Protein AF-A0A355BBF6-F1 (afdb_monomer)

Mean predicted aligned error: 4.45 Å

Sequence (84 aa):
ELIYETIPSDIRLKNPIELDPIMTEYEYTNHIRTLGRTNKVFKSYIGLGYHPTIVPAAIQRNIFENPGWYTAYTPYQAEIAQGR

Structure (mmCIF, N/CA/C/O backbone):
data_AF-A0A355BBF6-F1
#
_entry.id   AF-A0A355BBF6-F1
#
loop_
_atom_site.group_PDB
_atom_site.id
_atom_site.type_symbol
_atom_site.label_atom_id
_atom_site.label_alt_id
_atom_site.label_comp_id
_atom_site.label_asym_id
_atom_site.label_entity_id
_atom_site.label_seq_id
_atom_site.pdbx_PDB_ins_code
_atom_site.Cartn_x
_atom_site.Cartn_y
_atom_site.Cartn_z
_atom_site.occupancy
_atom_site.B_iso_or_equiv
_atom_site.auth_seq_id
_atom_site.auth_comp_id
_atom_site.auth_asym_id
_atom_site.auth_atom_id
_atom_site.pdbx_PDB_model_num
ATOM 1 N N . GLU A 1 1 ? -18.851 14.139 24.333 1.00 79.94 1 GLU A N 1
ATOM 2 C CA . GLU A 1 1 ? -19.732 15.181 23.772 1.00 79.94 1 GLU A CA 1
ATOM 3 C C . GLU A 1 1 ? -19.712 15.161 22.242 1.00 79.94 1 GLU A C 1
ATOM 5 O O . GLU A 1 1 ? -20.649 14.612 21.687 1.00 79.94 1 GLU A O 1
ATOM 10 N N . LEU A 1 2 ? -18.606 15.521 21.567 1.00 94.88 2 LEU A N 1
ATOM 11 C CA . LEU A 1 2 ? -18.495 15.579 20.088 1.00 94.88 2 LEU A CA 1
ATOM 12 C C . LEU A 1 2 ? -19.130 14.408 19.307 1.00 94.88 2 LEU A C 1
ATOM 14 O O . LEU A 1 2 ? -20.004 14.620 18.472 1.00 94.88 2 LEU A O 1
ATOM 18 N N . ILE A 1 3 ? -18.718 13.162 19.574 1.00 93.50 3 ILE A N 1
ATOM 19 C CA . ILE A 1 3 ? -19.273 11.981 18.883 1.00 93.50 3 ILE A CA 1
ATOM 20 C C . ILE A 1 3 ? -20.772 11.828 19.159 1.00 93.50 3 ILE A C 1
ATOM 22 O O . ILE A 1 3 ? -21.524 11.423 18.274 1.00 93.50 3 ILE A O 1
ATOM 26 N N . TYR A 1 4 ? -21.202 12.165 20.381 1.00 91.94 4 TYR A N 1
ATOM 27 C CA . TYR A 1 4 ? -22.591 12.047 20.800 1.00 91.94 4 TYR A CA 1
ATOM 28 C C . TYR A 1 4 ? -23.515 13.057 20.118 1.00 91.94 4 TYR A C 1
ATOM 30 O O . TYR A 1 4 ? -24.674 12.725 19.890 1.00 91.94 4 TYR A O 1
ATOM 38 N N . GLU A 1 5 ? -22.978 14.210 19.734 1.00 95.88 5 GLU A N 1
ATOM 39 C CA . GLU A 1 5 ? -23.708 15.300 19.085 1.00 95.88 5 GLU A CA 1
ATOM 40 C C . GLU A 1 5 ? -23.583 15.294 17.552 1.00 95.88 5 GLU A C 1
ATOM 42 O O . GLU A 1 5 ? -24.445 15.839 16.872 1.00 95.88 5 GLU A O 1
ATOM 47 N N . THR A 1 6 ? -22.544 14.659 16.991 1.00 96.94 6 THR A N 1
ATOM 48 C CA . THR A 1 6 ? -22.283 14.666 15.534 1.00 96.94 6 THR A CA 1
ATOM 49 C C . THR A 1 6 ? -22.964 13.514 14.794 1.00 96.94 6 THR A C 1
ATOM 51 O O . THR A 1 6 ? -23.459 13.694 13.685 1.00 96.94 6 THR A O 1
ATOM 54 N N . ILE A 1 7 ? -22.959 12.305 15.367 1.00 95.12 7 ILE A N 1
ATOM 55 C CA . ILE A 1 7 ? -23.430 11.095 14.675 1.00 95.12 7 ILE A CA 1
ATOM 56 C C . ILE A 1 7 ? -24.814 10.722 15.213 1.00 95.12 7 ILE A C 1
ATOM 58 O O . ILE A 1 7 ? -24.908 10.461 16.402 1.00 95.12 7 ILE A O 1
ATOM 62 N N . PRO A 1 8 ? -25.889 10.614 14.424 1.00 95.75 8 PRO A N 1
ATOM 63 C CA . PRO A 1 8 ? -27.191 10.171 14.940 1.00 95.75 8 PRO A CA 1
ATOM 64 C C . PRO A 1 8 ? -27.110 8.822 15.678 1.00 9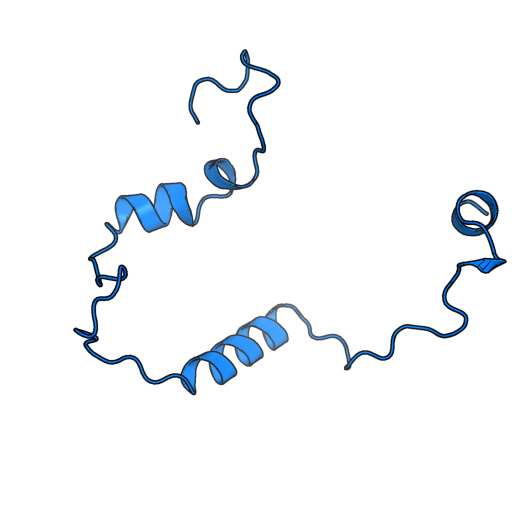5.75 8 PRO A C 1
ATOM 66 O O . PRO A 1 8 ? -26.382 7.924 15.260 1.00 95.75 8 PRO A O 1
ATOM 69 N N . SER A 1 9 ? -27.777 8.691 16.829 1.00 93.31 9 SER A N 1
ATOM 70 C CA . SER A 1 9 ? -27.624 7.531 17.728 1.00 93.31 9 SER A CA 1
ATOM 71 C C . SER A 1 9 ? -28.239 6.237 17.187 1.00 93.31 9 SER A C 1
ATOM 73 O O . SER A 1 9 ? -27.789 5.151 17.547 1.00 93.31 9 SER A O 1
ATOM 75 N N . ASP A 1 10 ? -29.231 6.349 16.310 1.00 95.88 10 ASP A N 1
ATOM 76 C CA . ASP A 1 10 ? -29.971 5.259 15.672 1.00 95.88 10 ASP A CA 1
ATOM 77 C C . ASP A 1 10 ? -29.149 4.479 14.635 1.00 95.88 10 ASP A C 1
ATOM 79 O O . ASP A 1 10 ? -29.407 3.293 14.426 1.00 95.88 10 ASP A O 1
ATOM 83 N N . ILE A 1 11 ? -28.127 5.107 14.043 1.00 95.56 11 ILE A N 1
ATOM 84 C CA . ILE A 1 11 ? -27.228 4.479 13.060 1.00 95.56 11 ILE A CA 1
ATOM 85 C C . ILE A 1 11 ? -25.878 4.035 13.637 1.00 95.56 11 ILE A C 1
ATOM 87 O O . ILE A 1 11 ? -25.041 3.495 12.910 1.00 95.56 11 ILE A O 1
ATOM 91 N N . ARG A 1 12 ? -25.617 4.266 14.929 1.00 94.06 12 ARG A N 1
ATOM 92 C CA . ARG A 1 12 ? -24.342 3.864 15.538 1.00 94.06 12 ARG A CA 1
ATOM 93 C C . ARG A 1 12 ? -24.282 2.361 15.760 1.00 94.06 12 ARG A C 1
ATOM 95 O O . ARG A 1 12 ? -25.266 1.720 16.128 1.00 94.06 12 ARG A O 1
ATOM 102 N N . LEU A 1 13 ? -23.078 1.813 15.614 1.00 95.12 13 LEU A N 1
ATOM 103 C CA . LEU A 1 13 ? -22.792 0.442 16.019 1.00 95.12 13 LEU A CA 1
ATOM 104 C C . LEU A 1 13 ? -23.102 0.267 17.511 1.00 95.12 13 LEU A C 1
ATOM 106 O O . LEU A 1 13 ? -22.610 1.016 18.353 1.00 95.12 13 LEU A O 1
ATOM 110 N N . LYS A 1 14 ? -23.934 -0.731 17.822 1.00 93.44 14 LYS A N 1
ATOM 111 C CA . LYS A 1 14 ? -24.354 -1.047 19.198 1.00 93.44 14 LYS A CA 1
ATOM 112 C C . LYS A 1 14 ? -23.282 -1.802 19.979 1.00 93.44 14 LYS A C 1
ATOM 114 O O . LYS A 1 14 ? -23.217 -1.682 21.195 1.00 93.44 14 LYS A O 1
ATOM 119 N N . ASN A 1 15 ? -22.460 -2.562 19.264 1.00 95.31 15 ASN A N 1
ATOM 120 C CA . ASN A 1 15 ? -21.342 -3.316 19.808 1.00 95.31 15 ASN A CA 1
ATOM 121 C C . ASN A 1 15 ? -20.046 -2.826 19.150 1.00 95.31 15 ASN A C 1
ATOM 123 O O . ASN A 1 15 ? -20.088 -2.390 17.994 1.00 95.31 15 ASN A O 1
ATOM 127 N N . PRO A 1 16 ? -18.902 -2.908 19.846 1.00 94.06 16 PRO A N 1
ATOM 128 C CA . PRO A 1 16 ? -17.601 -2.692 19.229 1.00 94.06 16 PRO A CA 1
ATOM 129 C C . PRO A 1 16 ? -17.371 -3.636 18.045 1.00 94.06 16 PRO A C 1
ATOM 131 O O . PRO A 1 16 ? -17.958 -4.717 17.974 1.00 94.06 16 PRO 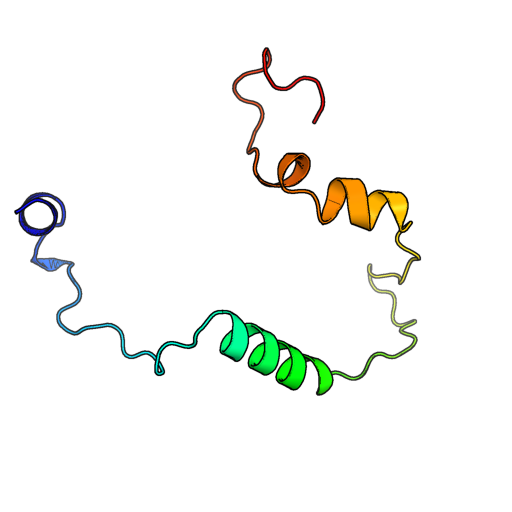A O 1
ATOM 134 N N . ILE A 1 17 ? -16.494 -3.230 17.129 1.00 96.62 17 ILE A N 1
ATOM 135 C CA . ILE A 1 17 ? -16.035 -4.108 16.051 1.00 96.62 17 ILE A CA 1
ATOM 136 C C . ILE A 1 17 ? -15.221 -5.239 16.685 1.00 96.62 17 ILE A C 1
ATOM 138 O O . ILE A 1 17 ? -14.295 -4.978 17.453 1.00 96.62 17 ILE A O 1
ATOM 142 N N . GLU A 1 18 ? -15.572 -6.480 16.366 1.00 96.31 18 GLU A N 1
ATOM 143 C CA . GLU A 1 18 ? -14.807 -7.656 16.767 1.00 96.31 18 GLU A CA 1
ATOM 144 C C . GLU A 1 18 ? -13.557 -7.752 15.887 1.00 96.31 18 GLU A C 1
ATOM 146 O O . GLU A 1 18 ? -13.649 -7.969 14.679 1.00 96.31 18 GLU A O 1
ATOM 151 N N . LEU A 1 19 ? -12.395 -7.506 16.488 1.00 95.88 19 LEU A N 1
ATOM 152 C CA . LEU A 1 19 ? -11.096 -7.525 15.826 1.00 95.88 19 LEU A CA 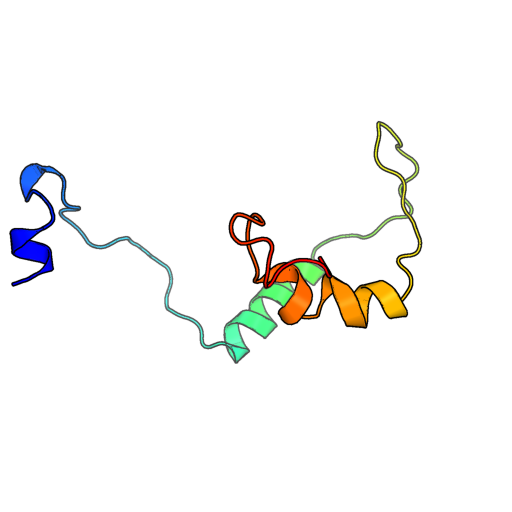1
ATOM 153 C C . LEU A 1 19 ? -10.131 -8.394 16.626 1.00 95.88 19 LEU A C 1
ATOM 155 O O . LEU A 1 19 ? -10.233 -8.488 17.852 1.00 95.88 19 LEU A O 1
ATOM 159 N N . ASP A 1 20 ? -9.163 -8.969 15.920 1.00 95.50 20 ASP A N 1
ATOM 160 C CA . ASP A 1 20 ? -8.023 -9.629 16.543 1.00 95.50 20 ASP A CA 1
ATOM 161 C C . ASP A 1 20 ? -7.224 -8.651 17.428 1.00 95.50 20 ASP A C 1
ATOM 163 O O . ASP A 1 20 ? -7.301 -7.427 17.251 1.00 95.50 20 ASP A O 1
ATOM 167 N N . PRO A 1 21 ? -6.424 -9.168 18.378 1.00 95.50 21 PRO A N 1
ATOM 168 C CA . PRO A 1 21 ? -5.558 -8.338 19.201 1.00 95.50 21 PRO A CA 1
ATOM 169 C C . PRO A 1 21 ? -4.648 -7.440 18.359 1.00 95.50 21 PRO A C 1
ATOM 171 O O . PRO A 1 21 ? -4.105 -7.853 17.332 1.00 95.50 21 PRO A O 1
ATOM 174 N N . ILE A 1 22 ? -4.446 -6.210 18.832 1.00 96.69 22 ILE A N 1
ATOM 175 C CA . ILE A 1 22 ? -3.533 -5.267 18.188 1.00 96.69 22 ILE A CA 1
ATOM 176 C C . ILE A 1 22 ? -2.112 -5.840 18.129 1.00 96.69 22 ILE A C 1
ATOM 178 O O . ILE A 1 22 ? -1.654 -6.499 19.061 1.00 96.69 22 ILE A O 1
ATOM 182 N N . MET A 1 23 ? -1.404 -5.539 17.045 1.00 98.06 23 MET A N 1
ATOM 183 C CA . MET A 1 23 ? 0.021 -5.823 16.897 1.00 98.06 23 MET A CA 1
ATOM 184 C C . MET A 1 23 ? 0.805 -4.515 16.935 1.00 98.06 23 MET A C 1
ATOM 186 O O . MET A 1 23 ? 0.372 -3.498 16.390 1.00 98.06 23 MET A O 1
ATOM 190 N N . THR A 1 24 ? 1.989 -4.544 17.533 1.00 98.44 24 THR A N 1
ATOM 191 C CA . THR A 1 24 ? 2.988 -3.486 17.362 1.00 98.44 24 THR A CA 1
ATOM 192 C C . THR A 1 24 ? 3.476 -3.431 15.911 1.00 98.44 24 THR A C 1
ATOM 194 O O . THR A 1 24 ? 3.363 -4.400 15.157 1.00 98.44 24 THR A O 1
ATOM 197 N N . GLU A 1 25 ? 4.086 -2.315 15.506 1.00 98.31 25 GLU A N 1
ATOM 198 C CA . GLU A 1 25 ? 4.667 -2.163 14.162 1.00 98.31 25 GLU A CA 1
ATOM 199 C C . GLU A 1 25 ? 5.678 -3.276 13.831 1.00 98.31 25 GLU A C 1
ATOM 201 O O . GLU A 1 25 ? 5.696 -3.821 12.721 1.00 98.31 25 GLU A O 1
ATOM 206 N N . TYR A 1 26 ? 6.494 -3.656 14.818 1.00 98.31 26 TYR A N 1
ATOM 207 C CA . TYR A 1 26 ? 7.483 -4.720 14.678 1.00 98.31 26 TYR A CA 1
ATOM 208 C C . TYR A 1 26 ? 6.829 -6.095 14.488 1.00 98.31 26 TYR A C 1
ATOM 210 O O . TYR A 1 26 ? 7.205 -6.843 13.579 1.00 98.31 26 TYR A O 1
ATOM 218 N N . GLU A 1 27 ? 5.833 -6.422 15.316 1.00 98.19 27 GLU A N 1
ATOM 219 C CA . GLU A 1 27 ? 5.075 -7.672 15.207 1.00 98.19 27 GLU A CA 1
ATOM 220 C C . GLU A 1 27 ? 4.370 -7.765 13.857 1.00 98.19 27 GLU A C 1
ATOM 222 O O . GLU A 1 27 ? 4.524 -8.768 13.158 1.00 98.19 27 GLU A O 1
ATOM 227 N N . TYR A 1 28 ? 3.688 -6.696 13.442 1.00 97.94 28 TYR A N 1
ATOM 228 C CA . TYR A 1 28 ? 2.980 -6.653 12.169 1.00 97.94 28 TYR A CA 1
ATOM 229 C C . TYR A 1 28 ? 3.929 -6.828 10.975 1.00 97.94 28 TYR A C 1
ATOM 231 O O . TYR A 1 28 ? 3.669 -7.633 10.079 1.00 97.94 28 TYR A O 1
ATOM 239 N N . THR A 1 29 ? 5.082 -6.150 10.989 1.00 98.19 29 THR A N 1
ATOM 240 C CA . THR A 1 29 ? 6.099 -6.275 9.933 1.00 98.19 29 THR A CA 1
ATOM 241 C C . THR A 1 29 ? 6.605 -7.715 9.796 1.00 98.19 29 THR A C 1
ATOM 243 O O . THR A 1 29 ? 6.797 -8.216 8.684 1.00 98.19 29 THR A O 1
ATOM 246 N N . ASN A 1 30 ? 6.812 -8.414 10.914 1.00 98.12 30 ASN A N 1
ATOM 247 C CA . ASN A 1 30 ? 7.233 -9.815 10.894 1.00 98.12 30 ASN A CA 1
ATOM 248 C C . ASN A 1 30 ? 6.101 -10.761 10.482 1.00 98.12 30 ASN A C 1
ATOM 250 O O . ASN A 1 30 ? 6.339 -11.710 9.724 1.00 98.12 30 ASN A O 1
ATOM 254 N N . HIS A 1 31 ? 4.881 -10.489 10.943 1.00 97.75 31 HIS A N 1
ATOM 255 C CA . HIS A 1 31 ? 3.689 -11.248 10.597 1.00 97.75 31 HIS A CA 1
ATOM 256 C C . HIS A 1 31 ? 3.449 -11.228 9.081 1.00 97.75 31 HIS A C 1
ATOM 258 O O . HIS A 1 31 ? 3.442 -12.283 8.441 1.00 97.75 31 HIS A O 1
ATOM 264 N N . ILE A 1 32 ? 3.378 -10.036 8.475 1.00 97.75 32 ILE A N 1
ATOM 265 C CA . ILE A 1 32 ? 3.094 -9.897 7.042 1.00 97.75 32 ILE A CA 1
ATOM 266 C C . ILE A 1 32 ? 4.226 -10.455 6.169 1.00 97.75 32 ILE A C 1
ATOM 268 O O . ILE A 1 32 ? 3.973 -11.058 5.126 1.00 97.75 32 ILE A O 1
ATOM 272 N N . ARG A 1 33 ? 5.485 -10.348 6.621 1.00 97.88 33 ARG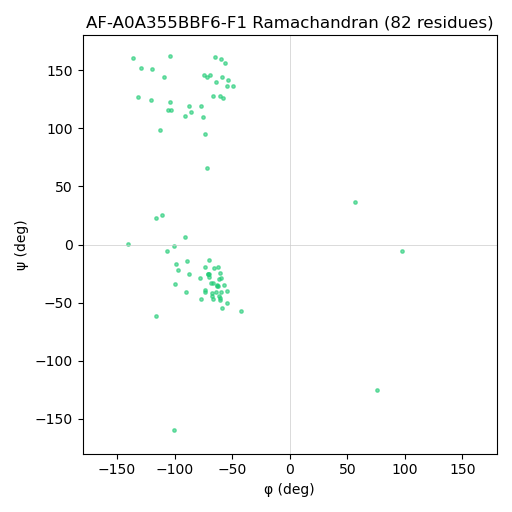 A N 1
ATOM 273 C CA . ARG A 1 33 ? 6.635 -10.969 5.945 1.00 97.88 33 ARG A CA 1
ATOM 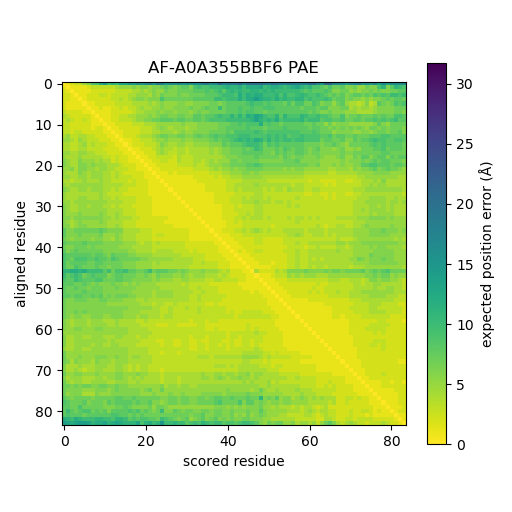274 C C . ARG A 1 33 ? 6.530 -12.493 5.940 1.00 97.88 33 ARG A C 1
ATOM 276 O O . ARG A 1 33 ? 6.867 -13.124 4.940 1.00 97.88 33 ARG A O 1
ATOM 283 N N . THR A 1 34 ? 6.087 -13.083 7.046 1.00 98.00 34 THR A N 1
ATOM 284 C CA . THR A 1 34 ? 5.904 -14.536 7.160 1.00 98.00 34 THR A CA 1
ATOM 285 C C . THR A 1 34 ? 4.770 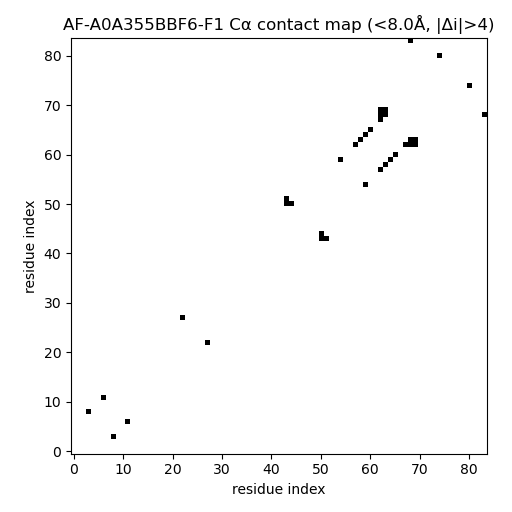-15.009 6.260 1.00 98.00 34 THR A C 1
ATOM 287 O O . THR A 1 34 ? 4.957 -15.961 5.505 1.00 98.00 34 THR A O 1
ATOM 290 N N . LEU A 1 35 ? 3.643 -14.293 6.255 1.00 98.06 35 LEU A N 1
ATOM 291 C CA . LEU A 1 35 ? 2.520 -14.591 5.371 1.00 98.06 35 LEU A CA 1
ATOM 292 C C . LEU A 1 35 ? 2.920 -14.485 3.893 1.00 98.06 35 LEU A C 1
ATOM 294 O O . LEU A 1 35 ? 2.668 -15.402 3.115 1.00 98.06 35 LEU A O 1
ATOM 298 N N . GLY A 1 36 ? 3.627 -13.418 3.511 1.00 97.94 36 GLY A N 1
ATOM 299 C CA . GLY A 1 36 ? 4.080 -13.207 2.135 1.00 97.94 36 GLY A CA 1
ATOM 300 C C . GLY A 1 36 ? 4.996 -14.316 1.601 1.00 97.94 36 GLY A C 1
ATOM 301 O O . GLY A 1 36 ? 4.971 -14.604 0.407 1.00 97.94 36 GLY A O 1
ATOM 302 N N . ARG A 1 37 ? 5.756 -14.997 2.472 1.00 97.50 37 ARG A N 1
ATOM 303 C CA . ARG A 1 37 ? 6.623 -16.135 2.100 1.00 97.50 37 ARG A CA 1
ATOM 304 C C . ARG A 1 37 ? 5.860 -17.398 1.702 1.00 97.50 37 ARG A C 1
ATOM 306 O O . ARG A 1 37 ? 6.469 -18.309 1.152 1.00 97.50 37 ARG A O 1
ATOM 313 N N . THR A 1 38 ? 4.558 -17.468 1.967 1.00 98.31 38 THR A N 1
ATOM 314 C CA . THR A 1 38 ? 3.724 -18.595 1.520 1.00 98.31 38 THR A CA 1
ATOM 315 C C . THR A 1 38 ? 3.440 -18.545 0.013 1.00 98.31 38 THR A C 1
ATOM 317 O O . THR A 1 38 ? 3.143 -19.577 -0.594 1.00 98.31 38 THR A O 1
ATOM 320 N N . ASN A 1 39 ? 3.596 -17.373 -0.615 1.00 98.19 39 ASN A N 1
ATOM 321 C CA . ASN A 1 39 ? 3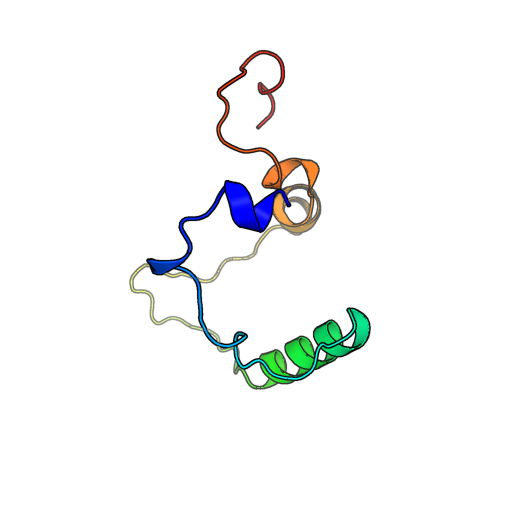.422 -17.191 -2.052 1.00 98.19 39 ASN A CA 1
ATOM 322 C C . ASN A 1 39 ? 4.564 -17.837 -2.852 1.00 98.19 39 ASN A C 1
ATOM 324 O O . ASN A 1 39 ? 5.734 -17.780 -2.471 1.00 98.19 39 ASN A O 1
ATOM 328 N N . LYS A 1 40 ? 4.232 -18.394 -4.023 1.00 97.69 40 LYS A N 1
ATOM 329 C CA . LYS A 1 40 ? 5.205 -18.956 -4.973 1.00 97.69 40 LYS A CA 1
ATOM 330 C C . LYS A 1 40 ? 5.364 -18.026 -6.171 1.00 97.69 40 LYS A C 1
ATOM 332 O O . LYS A 1 40 ? 4.425 -17.834 -6.938 1.00 97.69 40 LYS A O 1
ATOM 337 N N . VAL A 1 41 ? 6.560 -17.469 -6.340 1.00 96.25 41 VAL A N 1
ATOM 338 C CA . VAL A 1 41 ? 6.880 -16.577 -7.462 1.00 96.25 41 VAL A CA 1
ATOM 339 C C . VAL A 1 41 ? 7.439 -17.405 -8.620 1.00 96.25 41 VAL A C 1
ATOM 341 O O . VAL A 1 41 ? 8.541 -17.942 -8.530 1.00 96.25 41 VAL A O 1
ATOM 344 N N . PHE A 1 42 ? 6.674 -17.514 -9.707 1.00 97.50 42 PHE A N 1
ATOM 345 C CA . PHE A 1 42 ? 7.069 -18.225 -10.926 1.00 97.50 42 PHE A CA 1
ATOM 346 C C . PHE A 1 42 ? 7.475 -17.256 -12.039 1.00 97.50 42 PHE A C 1
ATOM 348 O O . PHE A 1 42 ? 7.102 -16.083 -12.042 1.00 97.50 42 PHE A O 1
ATOM 355 N N . LYS A 1 43 ? 8.191 -17.773 -13.043 1.00 97.00 43 LYS A N 1
ATOM 356 C CA . LYS A 1 43 ? 8.310 -17.094 -14.338 1.00 97.00 43 LYS A CA 1
ATOM 357 C C . LYS A 1 43 ? 6.985 -17.249 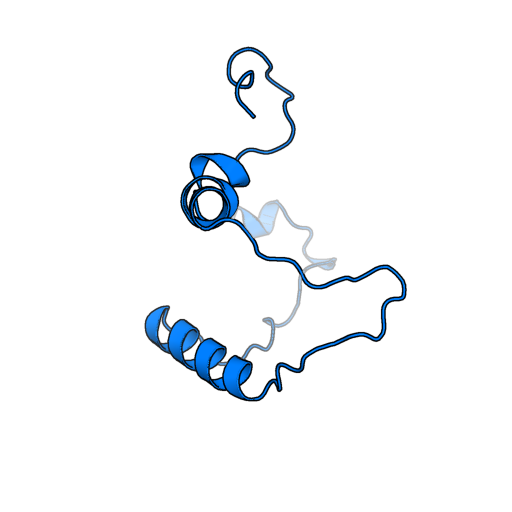-15.082 1.00 97.00 43 LYS A C 1
ATOM 359 O O . LYS A 1 43 ? 6.734 -18.278 -15.704 1.00 97.00 43 LYS A O 1
ATOM 364 N N . SER A 1 44 ? 6.126 -16.246 -14.961 1.00 96.88 44 SER A N 1
ATOM 365 C CA . SER A 1 44 ? 4.793 -16.264 -15.558 1.00 96.88 44 SER A CA 1
ATOM 366 C C . SER A 1 44 ? 4.823 -15.743 -16.994 1.00 96.88 44 SER A C 1
ATOM 368 O O . SER A 1 44 ? 5.144 -14.581 -17.230 1.00 96.88 44 SER A O 1
ATOM 370 N N . TYR A 1 45 ? 4.425 -16.597 -17.940 1.00 97.12 45 TYR A N 1
ATOM 371 C CA . TYR A 1 45 ? 4.244 -16.261 -19.362 1.00 97.12 45 TYR A CA 1
ATOM 372 C C . TYR A 1 45 ? 2.785 -16.413 -19.819 1.00 97.12 45 TYR A C 1
ATOM 374 O O . TYR A 1 45 ? 2.516 -16.611 -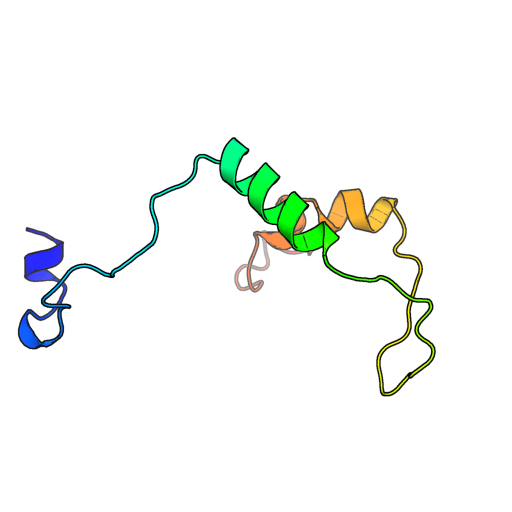20.996 1.00 97.12 45 TYR A O 1
ATOM 382 N N . ILE A 1 46 ? 1.840 -16.342 -18.877 1.00 97.81 46 ILE A N 1
ATOM 383 C CA . ILE A 1 46 ? 0.398 -16.475 -19.141 1.00 97.81 46 ILE A CA 1
ATOM 384 C C . ILE A 1 46 ? -0.098 -15.341 -20.056 1.00 97.81 46 ILE A C 1
ATOM 386 O O . ILE A 1 46 ? -0.946 -15.562 -20.915 1.00 97.81 46 ILE A O 1
ATOM 390 N N . GLY A 1 47 ? 0.452 -14.132 -19.901 1.00 95.81 47 GLY A N 1
ATOM 391 C CA . GLY A 1 47 ? 0.055 -12.960 -20.678 1.00 95.81 47 GLY A CA 1
ATOM 392 C C . GLY A 1 47 ? -1.277 -12.384 -20.199 1.00 95.81 47 GLY A C 1
ATOM 393 O O . GLY A 1 47 ? -1.421 -12.058 -19.024 1.00 95.81 47 GLY A O 1
ATOM 394 N N . LEU A 1 48 ? -2.239 -12.236 -21.116 1.00 97.06 48 LEU A N 1
ATOM 395 C CA . LEU A 1 48 ? -3.579 -11.687 -20.846 1.00 97.06 48 LEU A CA 1
ATOM 396 C C . LEU A 1 48 ? -3.570 -10.274 -20.225 1.00 97.06 48 LEU A C 1
ATOM 398 O O . LEU A 1 48 ? -4.397 -9.953 -19.378 1.00 97.06 48 LEU A O 1
ATOM 402 N N . GLY A 1 49 ? -2.631 -9.425 -20.651 1.00 97.31 49 GLY A N 1
ATOM 403 C CA . GLY A 1 49 ? -2.536 -8.027 -20.212 1.00 97.31 49 GLY A CA 1
ATOM 404 C C . GLY A 1 49 ? -1.533 -7.768 -19.086 1.00 97.31 49 GLY A C 1
ATOM 405 O O . GLY A 1 49 ? -1.267 -6.608 -18.783 1.00 97.31 49 GLY A O 1
ATOM 406 N N . TYR A 1 50 ? -0.915 -8.810 -18.517 1.00 97.69 50 TYR A N 1
ATOM 407 C CA . TYR A 1 50 ? 0.150 -8.668 -17.521 1.00 97.69 50 TYR A CA 1
ATOM 408 C C . TYR A 1 50 ? 1.440 -9.332 -17.999 1.00 97.69 50 TYR A C 1
ATOM 410 O O . TYR A 1 50 ? 1.478 -10.525 -18.308 1.00 97.69 50 TYR A O 1
ATOM 418 N N . HIS A 1 51 ? 2.520 -8.551 -18.022 1.00 97.75 51 HIS A N 1
ATOM 419 C CA . HIS A 1 51 ? 3.839 -8.998 -18.456 1.00 97.75 51 HIS A CA 1
ATOM 420 C C . HIS A 1 51 ? 4.891 -8.571 -17.424 1.00 97.75 51 HIS A C 1
ATOM 422 O O . HIS A 1 51 ? 4.937 -7.392 -17.066 1.00 97.75 51 HIS A O 1
ATOM 428 N N . PRO A 1 52 ? 5.727 -9.497 -16.917 1.00 96.62 52 PRO A N 1
ATOM 429 C CA . PRO A 1 52 ? 6.762 -9.148 -15.953 1.00 96.62 52 PRO A CA 1
ATOM 430 C C . PRO A 1 52 ? 7.784 -8.196 -16.584 1.00 96.62 52 PRO A C 1
ATOM 432 O O . PRO A 1 52 ? 8.183 -8.370 -17.734 1.00 96.62 52 PRO A O 1
ATOM 435 N N . THR A 1 53 ? 8.227 -7.207 -15.811 1.00 97.25 53 THR A N 1
ATOM 436 C CA . THR A 1 53 ? 9.222 -6.217 -16.232 1.00 97.25 53 THR A CA 1
ATOM 437 C C . THR A 1 53 ? 10.255 -5.990 -15.135 1.00 97.25 53 THR A C 1
ATOM 439 O O . THR A 1 53 ? 10.018 -6.300 -13.965 1.00 97.25 53 THR A O 1
ATOM 442 N N . ILE A 1 54 ? 11.407 -5.444 -15.514 1.00 97.88 54 ILE A N 1
ATOM 443 C CA . ILE A 1 54 ? 12.408 -4.970 -14.563 1.00 97.88 54 ILE A CA 1
ATOM 444 C C . ILE A 1 54 ? 12.030 -3.540 -14.187 1.00 97.88 54 ILE A C 1
ATOM 446 O O . ILE A 1 54 ? 12.094 -2.641 -15.023 1.00 97.88 54 ILE A O 1
ATOM 450 N N . VAL A 1 55 ? 11.655 -3.326 -12.927 1.00 98.06 55 VAL A N 1
ATOM 451 C CA . VAL A 1 55 ? 11.448 -1.979 -12.386 1.00 98.06 55 VAL A CA 1
ATOM 452 C C . VAL A 1 55 ? 12.822 -1.361 -12.107 1.00 98.06 55 VAL A C 1
ATOM 454 O O . VAL A 1 55 ? 13.579 -1.925 -11.313 1.00 98.06 55 VAL A O 1
ATOM 457 N N . PRO A 1 56 ? 13.195 -0.229 -12.734 1.00 98.56 56 PRO A N 1
ATOM 458 C CA . PRO A 1 56 ? 14.484 0.397 -12.470 1.00 98.56 56 PRO A CA 1
ATOM 459 C C . PRO A 1 56 ? 14.609 0.804 -11.000 1.00 98.56 56 PRO A C 1
ATOM 461 O O . PRO A 1 56 ? 13.765 1.536 -10.479 1.00 98.56 56 PRO A O 1
ATOM 464 N N . ALA A 1 57 ? 15.693 0.386 -10.342 1.00 98.44 57 ALA A N 1
ATOM 465 C CA . ALA A 1 57 ? 15.900 0.627 -8.912 1.00 98.44 57 ALA A CA 1
ATOM 466 C C . ALA A 1 57 ? 15.857 2.122 -8.543 1.00 98.44 57 ALA A C 1
ATOM 468 O O . ALA A 1 57 ? 15.328 2.490 -7.497 1.00 98.44 57 ALA A O 1
ATOM 469 N N . ALA A 1 58 ? 16.350 2.996 -9.429 1.00 98.50 58 ALA A N 1
ATOM 470 C CA . ALA A 1 58 ? 16.291 4.442 -9.232 1.00 98.50 58 ALA A CA 1
ATOM 471 C C . ALA A 1 58 ? 14.847 4.980 -9.179 1.00 98.50 58 ALA A C 1
ATOM 473 O O . ALA A 1 58 ? 14.581 5.898 -8.409 1.00 98.50 58 ALA A O 1
ATOM 474 N N . ILE A 1 59 ? 13.914 4.401 -9.943 1.00 98.50 59 ILE A N 1
ATOM 475 C CA . ILE A 1 59 ? 12.493 4.784 -9.922 1.00 98.50 59 ILE A CA 1
ATOM 476 C C . ILE A 1 59 ? 11.812 4.197 -8.687 1.00 98.50 59 ILE A C 1
ATOM 478 O O . ILE A 1 59 ? 11.123 4.920 -7.969 1.00 98.50 59 ILE A O 1
ATOM 482 N N . GLN A 1 60 ? 12.045 2.909 -8.406 1.00 98.56 60 GLN A N 1
ATOM 483 C CA . GLN A 1 60 ? 11.484 2.255 -7.225 1.00 98.56 60 GLN A CA 1
ATOM 484 C C . GLN A 1 60 ? 11.844 3.033 -5.952 1.00 98.56 60 GLN A C 1
ATOM 486 O O . GLN A 1 60 ? 10.963 3.395 -5.178 1.00 98.56 60 GLN A O 1
ATOM 491 N N . ARG A 1 61 ? 13.129 3.352 -5.767 1.00 98.50 61 ARG A N 1
ATOM 492 C CA . ARG A 1 61 ? 13.607 3.967 -4.530 1.00 98.50 61 ARG A CA 1
ATOM 493 C C . ARG A 1 61 ? 13.221 5.438 -4.383 1.00 98.50 61 ARG A C 1
ATOM 495 O O . ARG A 1 61 ? 12.898 5.865 -3.280 1.00 98.50 61 ARG A O 1
ATOM 502 N N . ASN A 1 62 ? 13.298 6.219 -5.463 1.00 98.38 62 ASN A N 1
ATOM 503 C CA . ASN A 1 62 ? 13.195 7.682 -5.372 1.00 98.38 62 ASN A CA 1
ATOM 504 C C . ASN A 1 62 ? 11.804 8.235 -5.700 1.00 98.38 62 ASN A C 1
ATOM 506 O O . ASN A 1 62 ? 11.535 9.386 -5.352 1.00 98.38 62 ASN A O 1
ATOM 510 N N . ILE A 1 63 ? 10.944 7.439 -6.344 1.00 98.06 63 ILE A N 1
ATOM 511 C CA . ILE A 1 63 ? 9.570 7.822 -6.689 1.00 98.06 63 ILE A CA 1
ATOM 512 C C . ILE A 1 63 ? 8.582 6.923 -5.942 1.00 98.06 63 ILE A C 1
ATOM 514 O O . ILE A 1 63 ? 7.836 7.411 -5.101 1.00 98.06 63 ILE A O 1
ATOM 518 N N . PHE A 1 64 ? 8.603 5.608 -6.186 1.00 98.38 64 PHE A N 1
ATOM 519 C CA . PHE A 1 64 ? 7.580 4.699 -5.646 1.00 98.38 64 PHE A CA 1
ATOM 520 C C . PHE A 1 64 ? 7.632 4.558 -4.115 1.00 98.38 64 PHE A C 1
ATOM 522 O O . PHE A 1 64 ? 6.598 4.578 -3.459 1.00 98.38 64 PHE A O 1
ATOM 529 N N . GLU A 1 65 ? 8.829 4.460 -3.534 1.00 98.50 65 GLU A N 1
ATOM 530 C CA . GLU A 1 65 ? 9.039 4.353 -2.080 1.00 98.50 65 GLU A CA 1
ATOM 531 C C . GLU A 1 65 ? 9.224 5.717 -1.387 1.00 98.50 65 GLU A C 1
ATOM 533 O O . GLU A 1 65 ? 9.540 5.768 -0.198 1.00 98.50 65 GLU A O 1
ATOM 538 N N . ASN A 1 66 ? 9.043 6.832 -2.105 1.00 98.31 66 ASN A N 1
ATOM 539 C CA . ASN A 1 66 ? 9.252 8.174 -1.569 1.00 98.31 66 ASN A CA 1
ATOM 540 C C . ASN A 1 66 ? 7.916 8.867 -1.238 1.00 98.31 66 ASN A C 1
ATOM 542 O O . ASN A 1 66 ? 7.166 9.205 -2.159 1.00 98.31 66 ASN A O 1
ATOM 546 N N . PRO A 1 67 ? 7.628 9.176 0.042 1.00 98.06 67 PRO A N 1
ATOM 547 C CA . PRO A 1 67 ? 6.372 9.816 0.427 1.00 98.06 67 PRO A CA 1
ATOM 548 C C . PRO A 1 67 ? 6.154 11.185 -0.224 1.00 98.06 67 PRO A C 1
ATOM 550 O O . PRO A 1 67 ? 5.006 11.576 -0.416 1.00 98.06 67 PRO A O 1
ATOM 553 N N . GLY A 1 68 ? 7.210 11.895 -0.638 1.00 97.25 68 GLY A N 1
ATOM 554 C CA . GLY A 1 68 ? 7.073 13.161 -1.368 1.00 97.25 68 GLY A CA 1
ATOM 555 C C . GLY A 1 68 ? 6.366 13.027 -2.723 1.00 97.25 68 GLY A C 1
ATOM 556 O O . GLY A 1 68 ? 5.843 14.016 -3.227 1.00 97.25 68 GLY A O 1
ATOM 557 N N . TRP A 1 69 ? 6.312 11.815 -3.286 1.00 97.62 69 TRP A N 1
ATOM 558 C CA . TRP A 1 69 ? 5.663 11.531 -4.567 1.00 97.62 69 TRP A CA 1
ATOM 559 C C . TRP A 1 69 ? 4.261 10.929 -4.431 1.00 97.62 69 TRP A C 1
ATOM 561 O O . TRP A 1 69 ? 3.408 11.234 -5.258 1.00 97.62 69 TRP A O 1
ATOM 571 N N . TYR A 1 70 ? 3.993 10.105 -3.409 1.00 97.31 70 TYR A N 1
ATOM 572 C CA . TYR A 1 70 ? 2.713 9.380 -3.300 1.00 97.31 70 TYR A CA 1
ATOM 573 C C . TYR A 1 70 ? 1.745 9.904 -2.228 1.00 97.31 70 TYR A C 1
ATOM 575 O O . TYR A 1 70 ? 0.630 9.397 -2.127 1.00 97.31 70 TYR A O 1
ATOM 583 N N . THR A 1 71 ? 2.140 10.877 -1.400 1.00 97.94 71 THR A N 1
ATOM 584 C CA . THR A 1 71 ? 1.242 11.428 -0.360 1.00 97.94 71 THR A CA 1
ATOM 585 C C . THR A 1 71 ? 0.368 12.577 -0.858 1.00 97.94 71 THR A C 1
ATOM 587 O O . THR A 1 71 ? -0.709 12.804 -0.308 1.00 97.94 71 THR A O 1
ATOM 590 N N . ALA A 1 72 ? 0.800 13.299 -1.896 1.00 96.38 72 ALA A N 1
ATOM 591 C CA . ALA A 1 72 ? -0.016 14.330 -2.526 1.00 96.38 72 ALA A CA 1
ATOM 592 C C . ALA A 1 72 ? -1.200 13.704 -3.284 1.00 96.38 72 ALA A C 1
ATOM 594 O O . ALA A 1 72 ? -1.082 12.627 -3.866 1.00 96.38 72 ALA A O 1
ATOM 595 N N . TYR A 1 73 ? -2.337 14.404 -3.304 1.00 95.88 73 TYR A N 1
ATOM 596 C CA . TYR A 1 73 ? -3.523 13.991 -4.059 1.00 95.88 73 TYR A CA 1
ATOM 597 C C . TYR A 1 73 ? -3.643 14.766 -5.384 1.00 95.88 73 TYR A C 1
ATOM 599 O O . TYR A 1 73 ? -2.669 15.324 -5.898 1.00 95.88 73 TYR A O 1
ATOM 607 N N . THR A 1 74 ? -4.848 14.806 -5.955 1.00 97.06 74 THR A N 1
ATOM 608 C CA . THR A 1 74 ? -5.158 15.520 -7.193 1.00 97.06 74 THR A CA 1
ATOM 609 C C . THR A 1 74 ? -4.647 16.968 -7.166 1.00 97.06 74 THR A C 1
ATOM 611 O O . THR A 1 74 ? -4.836 17.671 -6.167 1.00 97.06 74 THR A O 1
ATOM 614 N N . PRO A 1 75 ? -4.026 17.455 -8.259 1.00 95.12 75 PRO A N 1
ATOM 615 C CA . PRO A 1 75 ? -3.520 18.819 -8.354 1.00 95.12 75 PRO A CA 1
ATOM 616 C C . PRO A 1 75 ? -4.567 19.922 -8.480 1.00 95.12 75 PRO A C 1
ATOM 618 O O . PRO A 1 75 ? -4.587 20.657 -9.457 1.00 95.12 75 PRO A O 1
ATOM 621 N N . TYR A 1 76 ? -5.376 20.117 -7.439 1.00 96.25 76 TYR A N 1
ATOM 622 C CA . TYR A 1 76 ? -6.315 21.241 -7.368 1.00 96.25 76 TYR A CA 1
ATOM 623 C C . TYR A 1 76 ? -5.631 22.607 -7.175 1.00 96.25 76 TYR A C 1
ATOM 625 O O . TYR A 1 76 ? -6.194 23.630 -7.551 1.00 96.25 76 TYR A O 1
ATOM 633 N N . GLN A 1 77 ? -4.431 22.641 -6.588 1.00 97.06 77 GLN A N 1
ATOM 634 C CA . GLN A 1 77 ? -3.630 23.856 -6.388 1.00 97.06 77 GLN A CA 1
ATOM 635 C C . GLN A 1 77 ? -2.380 23.779 -7.260 1.00 97.06 77 GLN A C 1
ATOM 637 O O . GLN A 1 77 ? -1.427 23.092 -6.896 1.00 97.06 77 GLN A O 1
ATOM 642 N N . ALA A 1 78 ? -2.402 24.423 -8.426 1.00 94.81 78 ALA A N 1
ATOM 643 C CA . ALA A 1 78 ? -1.361 24.283 -9.442 1.00 94.81 78 ALA A CA 1
ATOM 644 C C . ALA A 1 78 ? -0.012 24.891 -9.001 1.00 94.81 78 ALA A C 1
ATOM 646 O O . ALA A 1 78 ? 1.051 24.365 -9.331 1.00 94.81 78 ALA A O 1
ATOM 647 N N . GLU A 1 79 ? -0.036 25.963 -8.217 1.00 97.31 79 GLU A N 1
ATOM 648 C CA . GLU A 1 79 ? 1.121 26.761 -7.796 1.00 97.31 79 GLU A CA 1
ATOM 649 C C . GLU A 1 79 ? 2.138 25.947 -6.985 1.00 97.31 79 GLU A C 1
ATOM 651 O O . GLU A 1 79 ? 3.340 26.189 -7.057 1.00 97.31 79 GLU A O 1
ATOM 656 N N . ILE A 1 80 ? 1.661 24.938 -6.256 1.00 90.81 80 ILE A N 1
ATOM 657 C CA . ILE A 1 80 ? 2.467 24.059 -5.395 1.00 90.81 80 ILE A CA 1
ATOM 658 C C . ILE A 1 80 ? 2.558 22.632 -5.957 1.00 90.81 80 ILE A C 1
ATOM 660 O O . ILE A 1 80 ? 2.701 21.656 -5.219 1.00 90.81 80 ILE A O 1
ATOM 664 N N . ALA A 1 81 ? 2.397 22.490 -7.276 1.00 94.06 81 ALA A N 1
ATOM 665 C CA . ALA A 1 81 ? 2.084 21.207 -7.891 1.00 94.06 81 ALA A CA 1
ATOM 666 C C . ALA A 1 81 ? 2.754 20.870 -9.208 1.00 94.06 81 ALA A C 1
ATOM 668 O O . ALA A 1 81 ? 2.502 19.800 -9.749 1.00 94.06 81 ALA A O 1
ATOM 669 N N . GLN A 1 82 ? 3.589 21.756 -9.725 1.00 95.06 82 GLN A N 1
ATOM 670 C CA . GLN A 1 82 ? 4.102 21.635 -11.087 1.00 95.06 82 GLN A CA 1
ATOM 671 C C . GLN A 1 82 ? 5.013 20.417 -11.310 1.00 95.06 82 GLN A C 1
ATOM 673 O O . GLN A 1 82 ? 5.234 20.031 -12.449 1.00 95.06 82 GLN A O 1
ATOM 678 N N . GLY A 1 83 ? 5.574 19.843 -10.240 1.00 92.88 83 GLY A N 1
ATOM 679 C CA . GLY A 1 83 ? 6.570 18.775 -10.342 1.00 92.88 83 GLY A CA 1
ATOM 680 C C . GLY A 1 83 ? 6.028 17.345 -10.376 1.00 92.88 83 GLY A C 1
ATOM 681 O O . GLY A 1 83 ? 6.810 16.450 -10.682 1.00 92.88 83 GLY A O 1
ATOM 682 N N . ARG A 1 84 ? 4.754 17.122 -10.025 1.00 77.12 84 ARG A N 1
ATOM 683 C CA . ARG A 1 84 ? 4.158 15.775 -9.995 1.00 77.12 84 ARG A CA 1
ATOM 684 C C . ARG A 1 84 ? 3.579 15.353 -11.336 1.00 77.12 84 ARG A C 1
ATOM 686 O O . ARG A 1 84 ? 3.093 16.246 -12.061 1.00 77.12 84 ARG A O 1
#

Solvent-accessible surface area (backbone atoms only — not comparable to full-atom values): 5914 Å² total; per-residue (Å²): 106,70,68,74,75,71,48,67,76,89,78,51,79,90,62,81,85,91,70,78,82,88,67,56,74,68,55,45,55,52,50,54,53,56,58,58,64,74,61,83,90,73,93,72,81,83,48,93,92,54,75,87,77,86,77,55,64,71,50,46,57,65,40,75,69,24,64,92,63,69,69,66,75,82,75,84,57,61,92,85,38,81,87,116

pLDDT: mean 96.32, std 3.25, range [77.12, 98.56]

Secondary structure (DSSP, 8-state):
-HHHHHS-GGGS-SS----PPP--HHHHHHHHHHHHTTS--------TT-------HHHIIIIIT-HHHHS--S-S-GGG-TT-

Foldseek 3Di:
DVVPPPDDPVPDDPDDDDDDDDDDPVRVVVVVVVVVVVDDDDCDPPPPPDDDDDDPPCCCVPAVVDCVRPVDDDPPPCVVPVPD

Radius of gyration: 21.77 Å; Cα contacts (8 Å, |Δi|>4): 18; chains: 1; bounding box: 46×46×45 Å